Protein AF-A0A7Y1UNP6-F1 (afdb_monomer_lite)

pLDDT: mean 83.65, std 15.82, range [43.06, 98.19]

Secondary structure (DSSP, 8-state):
--SSGGGTTSSEEEE--SS--EEEE--SS--HHHHHHHHHHHHHHHHHHH--HHHHHHHHHHTT-SBS--TTS-GGGBHHHHHHHHHHHHH-SS----TTSS--SHHHHHHHHHHHHSS--SS-THHHHTTS---GGGS----

Foldseek 3Di:
DCACVQVVNDQWDWDCDPPDTDIDGHDNDDDPVSLLRVQLSVQLVLCVPPDDPVLLVVLCVLLVAPECDDPPDDLQRHSSNVSSNLRSQLADADDDFDPSHDQGDPVSSQVSPCSSPVDGRPYPPVPPVVPPPPPPPPPDDDD

Structure (mmCIF, N/CA/C/O backbone):
data_AF-A0A7Y1UNP6-F1
#
_entry.id   AF-A0A7Y1UNP6-F1
#
loop_
_atom_site.group_PDB
_atom_site.id
_atom_site.type_symbol
_atom_site.label_atom_id
_atom_site.label_alt_id
_atom_site.label_comp_id
_atom_site.label_asym_id
_atom_site.label_entity_id
_atom_site.label_seq_id
_atom_site.pdbx_PDB_ins_code
_atom_site.Cartn_x
_atom_site.Cartn_y
_atom_site.Cartn_z
_atom_site.occupancy
_atom_site.B_iso_or_equiv
_atom_site.auth_seq_id
_atom_site.auth_comp_id
_atom_site.auth_asym_id
_atom_site.auth_atom_id
_atom_site.pdbx_PDB_model_num
ATOM 1 N N . HIS A 1 1 ? 2.449 -10.038 -18.907 1.00 79.88 1 HIS A N 1
ATOM 2 C CA . HIS A 1 1 ? 2.138 -9.520 -20.251 1.00 79.88 1 HIS A CA 1
ATOM 3 C C . HIS A 1 1 ? 3.331 -8.780 -20.814 1.00 79.88 1 HIS A C 1
ATOM 5 O O . HIS A 1 1 ? 4.096 -8.207 -20.044 1.00 79.88 1 HIS A O 1
ATOM 11 N N . SER A 1 2 ? 3.509 -8.841 -22.134 1.00 77.12 2 SER A N 1
ATOM 12 C CA . SER A 1 2 ? 4.554 -8.109 -22.865 1.00 77.12 2 SER A CA 1
ATOM 13 C C . SER A 1 2 ? 4.156 -6.671 -23.223 1.00 77.12 2 SER A C 1
ATOM 15 O O . SER A 1 2 ? 5.032 -5.866 -23.523 1.00 77.12 2 SER A O 1
ATOM 17 N N . ASP A 1 3 ? 2.861 -6.357 -23.182 1.00 78.94 3 ASP A N 1
ATOM 18 C CA . ASP A 1 3 ? 2.267 -5.028 -23.359 1.00 78.94 3 ASP A CA 1
ATOM 19 C C . ASP A 1 3 ? 1.461 -4.626 -22.107 1.00 78.94 3 ASP A C 1
ATOM 21 O O . ASP A 1 3 ? 1.424 -5.374 -21.126 1.00 78.94 3 ASP A O 1
ATOM 25 N N . SER A 1 4 ? 0.860 -3.432 -22.122 1.00 82.88 4 SER A N 1
ATOM 26 C CA . SER A 1 4 ? 0.072 -2.877 -21.011 1.00 82.88 4 SER A CA 1
ATOM 27 C C . SER A 1 4 ? -1.418 -3.227 -21.047 1.00 82.88 4 SER A C 1
ATOM 29 O O . SER A 1 4 ? -2.145 -2.850 -20.125 1.00 82.88 4 SER A O 1
ATOM 31 N N . ASP A 1 5 ? -1.900 -3.914 -22.085 1.00 84.38 5 ASP A N 1
ATOM 32 C CA . ASP A 1 5 ? -3.342 -4.082 -22.316 1.00 84.38 5 ASP A CA 1
ATOM 33 C C . ASP A 1 5 ? -3.970 -4.955 -21.230 1.00 84.38 5 ASP A C 1
ATOM 35 O O . ASP A 1 5 ? -5.019 -4.624 -20.676 1.00 84.38 5 ASP A O 1
ATOM 39 N N . GLY A 1 6 ? -3.259 -6.011 -20.824 1.00 79.88 6 GLY A N 1
ATOM 40 C CA . GLY A 1 6 ? -3.659 -6.864 -19.703 1.00 79.88 6 GLY A CA 1
ATOM 41 C C . GLY A 1 6 ? -3.687 -6.160 -18.340 1.00 79.88 6 GLY A C 1
ATOM 42 O O . GLY A 1 6 ? -4.229 -6.724 -17.398 1.00 79.88 6 GLY A O 1
ATOM 43 N N . CYS A 1 7 ? -3.135 -4.947 -18.229 1.00 84.38 7 CYS A N 1
ATOM 44 C CA . CYS A 1 7 ? -3.123 -4.133 -17.011 1.00 84.38 7 CYS A CA 1
ATOM 45 C C . CYS A 1 7 ? -3.913 -2.821 -17.175 1.00 84.38 7 CYS A C 1
ATOM 47 O O . CYS A 1 7 ? -3.690 -1.876 -16.422 1.00 84.38 7 CYS A O 1
ATOM 49 N N . GLY A 1 8 ? -4.786 -2.708 -18.184 1.00 81.19 8 GLY A N 1
ATOM 50 C CA . GLY A 1 8 ? -5.599 -1.503 -18.399 1.00 81.19 8 GLY A CA 1
ATOM 51 C C . GLY A 1 8 ? -4.782 -0.239 -18.697 1.00 81.19 8 GLY A C 1
ATOM 52 O O . GLY A 1 8 ? -5.199 0.859 -18.337 1.00 81.19 8 GLY A O 1
ATOM 53 N N . GLY A 1 9 ? -3.602 -0.388 -19.308 1.00 82.19 9 GLY A N 1
ATOM 54 C CA . GLY A 1 9 ? -2.669 0.714 -19.578 1.00 82.19 9 GLY A CA 1
ATOM 55 C C . GLY A 1 9 ? -1.646 0.970 -18.464 1.00 82.19 9 GLY A C 1
ATOM 56 O O . GLY A 1 9 ? -0.713 1.751 -18.663 1.00 82.19 9 GLY A O 1
ATOM 57 N N . TYR A 1 10 ? -1.768 0.298 -17.316 1.00 84.56 10 TYR A N 1
ATOM 58 C CA . TYR A 1 10 ? -0.795 0.363 -16.224 1.00 84.56 10 TYR A CA 1
ATOM 59 C C . TYR A 1 10 ? 0.307 -0.695 -16.371 1.00 84.56 10 TYR A C 1
ATOM 61 O O . TYR A 1 10 ? 0.343 -1.480 -17.317 1.00 84.56 10 TYR A O 1
ATOM 69 N N . LYS A 1 11 ? 1.260 -0.703 -15.433 1.00 86.44 11 LYS A N 1
ATOM 70 C CA . LYS A 1 11 ? 2.333 -1.712 -15.394 1.00 86.44 11 LYS A CA 1
ATOM 71 C C . LYS A 1 11 ? 1.946 -2.951 -14.585 1.00 86.44 11 LYS A C 1
ATOM 73 O O . LYS A 1 11 ? 2.558 -4.000 -14.766 1.00 86.44 11 LYS A O 1
ATOM 78 N N . GLY A 1 12 ? 0.965 -2.829 -13.703 1.00 89.75 12 GLY A N 1
ATOM 79 C CA . GLY A 1 12 ? 0.434 -3.895 -12.869 1.00 89.75 12 GLY A CA 1
ATOM 80 C C . GLY A 1 12 ? -1.034 -3.619 -12.566 1.00 89.75 12 GLY A C 1
ATOM 81 O O . GLY A 1 12 ? -1.480 -2.477 -12.702 1.00 89.75 12 GLY A O 1
ATOM 82 N N . LEU A 1 13 ? -1.785 -4.674 -12.261 1.00 90.81 13 LEU A N 1
ATOM 83 C CA . LEU A 1 13 ? -3.176 -4.567 -11.848 1.00 90.81 13 LEU A CA 1
ATOM 84 C C . LEU A 1 13 ? -3.579 -5.764 -10.987 1.00 90.81 13 LEU A C 1
ATOM 86 O O . LEU A 1 13 ? -3.541 -6.910 -11.438 1.00 90.81 13 LEU A O 1
ATOM 90 N N . TYR A 1 14 ? -4.061 -5.488 -9.782 1.00 93.06 14 TYR A N 1
ATOM 91 C CA . TYR A 1 14 ? -4.888 -6.420 -9.027 1.00 93.06 14 TYR A CA 1
ATOM 92 C C . TYR A 1 14 ? -6.375 -6.244 -9.366 1.00 93.06 14 TYR A C 1
ATOM 94 O O . TYR A 1 14 ? -6.915 -5.139 -9.337 1.00 93.06 14 TYR A O 1
ATOM 102 N N . SER A 1 15 ? -7.058 -7.355 -9.636 1.00 91.12 15 SER A N 1
ATOM 103 C CA . SER A 1 15 ? -8.512 -7.426 -9.792 1.00 91.12 15 SER A CA 1
ATOM 104 C C . SER A 1 15 ? -9.080 -8.429 -8.796 1.00 91.12 15 SER A C 1
ATOM 106 O O . SER A 1 15 ? -8.703 -9.599 -8.827 1.00 91.12 15 SER A O 1
ATOM 108 N N . SER A 1 16 ? -10.006 -8.001 -7.935 1.00 87.12 16 SER A N 1
ATOM 109 C CA . SER A 1 16 ? -10.598 -8.883 -6.921 1.00 87.12 16 SER A CA 1
ATOM 110 C C . SER A 1 16 ? -11.460 -9.992 -7.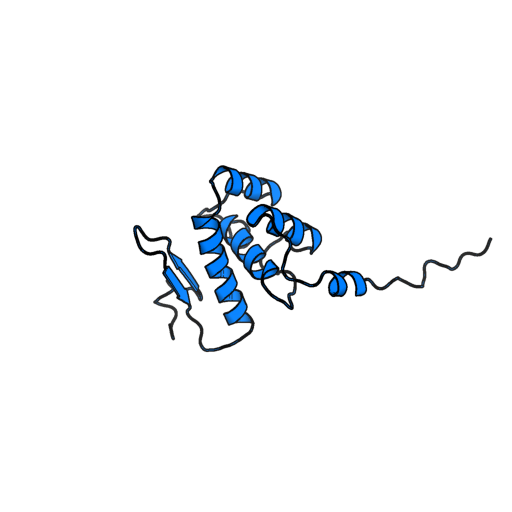523 1.00 87.12 16 SER A C 1
ATOM 112 O O . SER A 1 16 ? -11.406 -11.112 -7.027 1.00 87.12 16 SER A O 1
ATOM 114 N N . GLY A 1 17 ? -12.180 -9.712 -8.620 1.00 79.81 17 GLY A N 1
ATOM 115 C CA . GLY A 1 17 ? -13.062 -10.663 -9.309 1.00 79.81 17 GLY A CA 1
ATOM 116 C C . GLY A 1 17 ? -14.160 -11.254 -8.408 1.00 79.81 17 GLY A C 1
ATOM 117 O O . GLY A 1 17 ? -14.072 -11.240 -7.188 1.00 79.81 17 GLY A O 1
ATOM 118 N N . GLU A 1 18 ? -15.229 -11.803 -8.984 1.00 72.06 18 GLU A N 1
ATOM 119 C CA . GLU A 1 18 ? -16.273 -12.431 -8.151 1.00 72.06 18 GLU A CA 1
ATOM 120 C C . GLU A 1 18 ? -15.843 -13.802 -7.601 1.00 72.06 18 GLU A C 1
ATOM 122 O O . GLU A 1 18 ? -16.291 -14.194 -6.531 1.00 72.06 18 GLU A O 1
ATOM 127 N N . ASN A 1 19 ? -14.959 -14.526 -8.304 1.00 76.44 19 ASN A N 1
ATOM 128 C CA . ASN A 1 19 ? -14.568 -15.899 -7.940 1.00 76.44 19 ASN A CA 1
ATOM 129 C C . ASN A 1 19 ? -13.079 -16.222 -8.139 1.00 76.44 19 ASN A C 1
ATOM 131 O O . ASN A 1 19 ? -12.625 -17.315 -7.797 1.00 76.44 19 ASN A O 1
ATOM 135 N N . THR A 1 20 ? -12.300 -15.329 -8.745 1.00 85.62 20 THR A N 1
ATOM 136 C CA . THR A 1 20 ? -10.881 -15.583 -9.018 1.00 85.62 20 THR A CA 1
ATOM 137 C C . THR A 1 20 ? -10.121 -14.264 -8.972 1.00 85.62 20 THR A C 1
ATOM 139 O O . THR A 1 20 ? -10.086 -13.562 -9.986 1.00 85.62 20 THR A O 1
ATOM 142 N N . PRO A 1 21 ? -9.536 -13.903 -7.814 1.00 90.00 21 PRO A N 1
ATOM 143 C CA . PRO A 1 21 ? -8.649 -12.756 -7.743 1.00 90.00 21 PRO A CA 1
ATOM 144 C C . PRO A 1 21 ? -7.475 -12.962 -8.698 1.00 90.00 21 PRO A C 1
ATOM 146 O O . PRO A 1 21 ? -6.927 -14.063 -8.815 1.00 90.00 21 PRO A O 1
ATOM 149 N N . ARG A 1 22 ? -7.106 -11.897 -9.404 1.00 91.75 22 ARG A N 1
ATOM 150 C CA . ARG A 1 22 ? -6.108 -11.932 -10.470 1.00 91.75 22 ARG A CA 1
ATOM 151 C C . ARG A 1 22 ? -5.098 -10.809 -10.295 1.00 91.75 22 ARG A C 1
ATOM 153 O O . ARG A 1 22 ? -5.452 -9.693 -9.932 1.00 91.75 22 ARG A O 1
ATOM 160 N N . LEU A 1 23 ? -3.844 -11.142 -10.577 1.00 91.00 23 LEU A N 1
ATOM 161 C CA . LEU A 1 23 ? -2.722 -10.217 -10.643 1.00 91.00 23 LEU A CA 1
ATOM 162 C C . LEU A 1 23 ? -2.184 -10.226 -12.068 1.00 91.00 23 LEU A C 1
ATOM 164 O O . LEU A 1 23 ? -1.708 -11.254 -12.554 1.00 91.00 23 LEU A O 1
ATOM 168 N N . ASP A 1 24 ? -2.262 -9.082 -12.728 1.00 91.19 24 ASP A N 1
ATOM 169 C CA . ASP A 1 24 ? -1.696 -8.854 -14.046 1.00 91.19 24 ASP A CA 1
ATOM 170 C C . ASP A 1 24 ? -0.415 -8.032 -13.913 1.00 91.19 24 ASP A C 1
ATOM 172 O O . ASP A 1 24 ? -0.372 -7.015 -13.229 1.00 91.19 24 ASP A O 1
ATOM 176 N N . LEU A 1 25 ? 0.654 -8.496 -14.561 1.00 89.00 25 LEU A N 1
ATOM 177 C CA . LEU A 1 25 ? 1.974 -7.869 -14.512 1.00 89.00 25 LEU A CA 1
ATOM 178 C C . LEU A 1 25 ? 2.446 -7.594 -15.935 1.00 89.00 25 LEU A C 1
ATOM 180 O O . LEU A 1 25 ? 2.701 -8.524 -16.702 1.00 89.00 25 LEU A O 1
ATOM 184 N N . CYS A 1 26 ? 2.581 -6.323 -16.283 1.00 88.81 26 CYS A N 1
ATOM 185 C CA . CYS A 1 26 ? 2.952 -5.826 -17.602 1.00 88.81 26 CYS A CA 1
ATOM 186 C C . CYS A 1 26 ? 4.378 -5.262 -17.553 1.00 88.81 26 CYS A C 1
ATOM 188 O O . CYS A 1 26 ? 4.601 -4.050 -17.534 1.00 88.81 26 CYS A O 1
ATOM 190 N N . THR A 1 27 ? 5.365 -6.161 -17.465 1.00 82.06 27 THR A N 1
ATOM 191 C CA . THR A 1 27 ? 6.789 -5.808 -17.361 1.00 82.06 27 THR A CA 1
ATOM 192 C C . THR A 1 27 ? 7.616 -6.550 -18.409 1.00 82.06 27 THR A C 1
ATOM 194 O O . THR A 1 27 ? 7.292 -7.669 -18.799 1.00 82.06 27 THR A O 1
ATOM 197 N N . SER A 1 28 ? 8.701 -5.927 -18.877 1.00 76.56 28 SER A N 1
ATOM 198 C CA . SER A 1 28 ? 9.543 -6.444 -19.965 1.00 76.56 28 SER A CA 1
ATOM 199 C C . SER A 1 28 ? 10.759 -7.256 -19.496 1.00 76.56 28 SER A C 1
ATOM 201 O O . SER A 1 28 ? 11.582 -7.657 -20.318 1.00 76.56 28 SER A O 1
ATOM 203 N N . GLY A 1 29 ? 10.897 -7.519 -18.191 1.00 78.69 29 GLY A N 1
ATOM 204 C CA . GLY A 1 29 ? 11.989 -8.329 -17.653 1.00 78.69 29 GLY A CA 1
ATOM 205 C C . GLY A 1 29 ? 12.190 -8.194 -16.144 1.00 78.69 29 GLY A C 1
ATOM 206 O O . GLY A 1 29 ? 11.542 -7.390 -15.470 1.00 78.69 29 GLY A O 1
ATOM 207 N N . ARG A 1 30 ? 13.132 -8.979 -15.610 1.00 83.44 30 ARG A N 1
ATOM 208 C CA . ARG A 1 30 ? 13.489 -8.964 -14.188 1.00 83.44 30 ARG A CA 1
ATOM 209 C C . ARG A 1 30 ? 14.340 -7.736 -13.867 1.00 83.44 30 ARG A C 1
ATOM 211 O O . ARG A 1 30 ? 15.512 -7.666 -14.225 1.00 83.44 30 ARG A O 1
ATOM 218 N N . THR A 1 31 ? 13.739 -6.771 -13.184 1.00 85.38 31 THR A N 1
ATOM 219 C CA . THR A 1 31 ? 14.399 -5.554 -12.696 1.00 85.38 31 THR A CA 1
ATOM 220 C C . THR A 1 31 ? 13.922 -5.261 -11.273 1.00 85.38 31 THR A C 1
ATOM 222 O O . THR A 1 31 ? 12.813 -5.675 -10.933 1.00 85.38 31 THR A O 1
ATOM 225 N N . PRO A 1 32 ? 14.669 -4.493 -10.459 1.00 84.44 32 PRO A N 1
ATOM 226 C CA . PRO A 1 32 ? 14.196 -4.084 -9.133 1.00 84.44 32 PRO A CA 1
ATOM 227 C C . PRO A 1 32 ? 12.841 -3.357 -9.165 1.00 84.44 32 PRO A C 1
ATOM 229 O O . PRO A 1 32 ? 12.037 -3.476 -8.248 1.00 84.44 32 PRO A O 1
ATOM 232 N N . ILE A 1 33 ? 12.554 -2.633 -10.254 1.00 83.25 33 ILE A N 1
ATOM 233 C CA . ILE A 1 33 ? 11.258 -1.976 -10.467 1.00 83.25 33 ILE A CA 1
ATOM 234 C C . ILE A 1 33 ? 10.153 -3.019 -10.672 1.00 83.25 33 ILE A C 1
ATOM 236 O O . ILE A 1 33 ? 9.082 -2.883 -10.091 1.00 83.25 33 ILE A O 1
ATOM 240 N N . ALA A 1 34 ? 10.410 -4.056 -11.475 1.00 86.94 34 ALA A N 1
ATOM 241 C CA . ALA A 1 34 ? 9.455 -5.139 -11.695 1.00 86.94 34 ALA A CA 1
ATOM 242 C C . ALA A 1 34 ? 9.222 -5.964 -10.419 1.00 86.94 34 ALA A C 1
ATOM 244 O O . ALA A 1 34 ? 8.081 -6.283 -10.111 1.00 86.94 34 ALA A O 1
ATOM 245 N N . GLU A 1 35 ? 10.272 -6.257 -9.645 1.00 88.50 35 GLU A N 1
ATOM 246 C CA . GLU A 1 35 ? 10.155 -6.966 -8.361 1.00 88.50 35 GLU A CA 1
ATOM 247 C C . GLU A 1 35 ? 9.314 -6.168 -7.355 1.00 88.50 35 GLU A C 1
ATOM 249 O O . GLU A 1 35 ? 8.365 -6.696 -6.779 1.00 88.50 35 GLU A O 1
ATOM 254 N N . ARG A 1 36 ? 9.581 -4.865 -7.209 1.00 89.00 36 ARG A N 1
ATOM 255 C CA . ARG A 1 36 ? 8.765 -3.975 -6.372 1.00 89.00 36 ARG A CA 1
ATOM 256 C C . ARG A 1 36 ? 7.314 -3.895 -6.843 1.00 89.00 36 ARG A C 1
ATOM 258 O O . ARG A 1 36 ? 6.418 -3.875 -6.008 1.00 89.00 36 ARG A O 1
ATOM 265 N N . LEU A 1 37 ? 7.083 -3.841 -8.153 1.00 90.69 37 LEU A N 1
ATOM 266 C CA . LEU A 1 37 ? 5.736 -3.800 -8.713 1.00 90.69 37 LEU A CA 1
ATOM 267 C C . LEU A 1 37 ? 4.953 -5.076 -8.391 1.00 90.69 37 LEU A C 1
ATOM 269 O O . LEU A 1 37 ? 3.802 -4.988 -7.988 1.00 90.69 37 LEU A O 1
ATOM 273 N N . ILE A 1 38 ? 5.587 -6.248 -8.487 1.00 91.50 38 ILE A N 1
ATOM 274 C CA . ILE A 1 38 ? 4.973 -7.518 -8.071 1.00 91.50 38 ILE A CA 1
ATOM 275 C C . ILE A 1 38 ? 4.509 -7.436 -6.615 1.00 91.50 38 ILE A C 1
ATOM 277 O O . ILE A 1 38 ? 3.384 -7.819 -6.302 1.00 91.50 38 ILE A O 1
ATOM 281 N N . LEU A 1 39 ? 5.360 -6.913 -5.731 1.00 94.00 39 LEU A N 1
ATOM 282 C CA . LEU A 1 39 ? 5.022 -6.764 -4.318 1.00 94.00 39 LEU A CA 1
ATOM 283 C C . LEU A 1 39 ? 3.925 -5.719 -4.080 1.00 94.00 39 LEU A C 1
ATOM 285 O O . LEU A 1 39 ? 3.112 -5.902 -3.181 1.00 94.00 39 LEU A O 1
ATOM 289 N N . HIS A 1 40 ? 3.879 -4.655 -4.882 1.00 95.12 40 HIS A N 1
ATOM 290 C CA . HIS A 1 40 ? 2.819 -3.649 -4.822 1.00 95.12 40 HIS A CA 1
ATOM 291 C C . HIS A 1 40 ? 1.461 -4.261 -5.175 1.00 95.12 40 HIS A C 1
ATOM 293 O O . HIS A 1 40 ? 0.522 -4.164 -4.389 1.00 95.12 40 HIS A O 1
ATOM 299 N N . GLU A 1 41 ? 1.369 -4.985 -6.292 1.00 95.69 41 GLU A N 1
ATOM 300 C CA . GLU A 1 41 ? 0.112 -5.631 -6.680 1.00 95.69 41 GLU A CA 1
ATOM 301 C C . GLU A 1 41 ? -0.300 -6.728 -5.680 1.00 95.69 41 GLU A C 1
ATOM 303 O O . GLU A 1 41 ? -1.472 -6.844 -5.316 1.00 95.69 41 GLU A O 1
ATOM 308 N N . LEU A 1 42 ? 0.661 -7.490 -5.142 1.00 95.94 42 LEU A N 1
ATOM 309 C CA . LEU A 1 42 ? 0.402 -8.405 -4.021 1.00 95.94 42 LEU A CA 1
ATOM 310 C C . LEU A 1 42 ? -0.093 -7.670 -2.769 1.00 95.94 42 LEU A C 1
ATOM 312 O O . LEU A 1 42 ? -0.901 -8.220 -2.024 1.00 95.94 42 LEU A O 1
ATOM 316 N N . GLY A 1 43 ? 0.359 -6.438 -2.545 1.00 97.00 43 GLY A N 1
ATOM 317 C CA . GLY A 1 43 ? -0.131 -5.564 -1.488 1.00 97.00 43 GLY A CA 1
ATOM 318 C C . GLY A 1 43 ? -1.623 -5.268 -1.634 1.00 97.00 43 GLY A C 1
ATOM 319 O O . GLY A 1 43 ? -2.364 -5.438 -0.666 1.00 97.00 43 GLY A O 1
ATOM 320 N N . HIS A 1 44 ? -2.086 -4.935 -2.844 1.00 97.12 44 HIS A N 1
ATOM 321 C CA . HIS A 1 44 ? -3.520 -4.772 -3.137 1.00 97.12 44 HIS A CA 1
ATOM 322 C C . HIS A 1 44 ? -4.316 -6.045 -2.832 1.00 97.12 44 HIS A C 1
ATOM 324 O O . HIS A 1 44 ? -5.354 -5.990 -2.167 1.00 97.12 44 HIS A O 1
ATOM 330 N N . ALA A 1 45 ? -3.798 -7.208 -3.236 1.00 96.00 45 ALA A N 1
ATOM 331 C CA . ALA A 1 45 ? -4.421 -8.490 -2.918 1.00 96.00 45 ALA A CA 1
ATOM 332 C C . ALA A 1 45 ? -4.478 -8.746 -1.401 1.00 96.00 45 ALA A C 1
ATOM 334 O O . ALA A 1 45 ? -5.519 -9.139 -0.868 1.00 96.00 45 ALA A O 1
ATOM 335 N N . TRP A 1 46 ? -3.382 -8.485 -0.682 1.00 96.81 46 TRP A N 1
ATOM 336 C CA . TRP A 1 46 ? -3.314 -8.658 0.768 1.00 96.81 46 TRP A CA 1
ATOM 337 C C . TRP A 1 46 ? -4.377 -7.825 1.482 1.00 96.81 46 TRP A C 1
ATOM 339 O O . TRP A 1 46 ? -5.151 -8.378 2.265 1.00 96.81 46 TRP A O 1
ATOM 349 N N . VAL A 1 47 ? -4.451 -6.520 1.199 1.00 96.81 47 VAL A N 1
ATOM 350 C CA . VAL A 1 47 ? -5.399 -5.619 1.879 1.00 96.81 47 VAL A CA 1
ATOM 351 C C . VAL A 1 47 ? -6.849 -5.904 1.508 1.00 96.81 47 VAL A C 1
ATOM 353 O O . VAL A 1 47 ? -7.756 -5.666 2.312 1.00 96.81 47 VAL A O 1
ATOM 356 N N . HIS A 1 48 ? -7.088 -6.436 0.309 1.00 95.19 48 HIS A N 1
ATOM 357 C CA . HIS A 1 48 ? -8.417 -6.867 -0.091 1.00 95.19 48 HIS A CA 1
ATOM 358 C C . HIS A 1 48 ? -8.900 -8.051 0.757 1.00 95.19 48 HIS A C 1
ATOM 360 O O . HIS A 1 48 ? -10.022 -8.021 1.259 1.00 95.19 48 HIS A O 1
ATOM 366 N N . HIS A 1 49 ? -8.043 -9.055 0.958 1.00 94.56 49 HIS A N 1
ATOM 367 C CA . HIS A 1 49 ? -8.426 -10.312 1.605 1.00 94.56 49 HIS A CA 1
ATOM 368 C C . HIS A 1 49 ? -8.245 -10.340 3.129 1.00 94.56 49 HIS A C 1
ATOM 370 O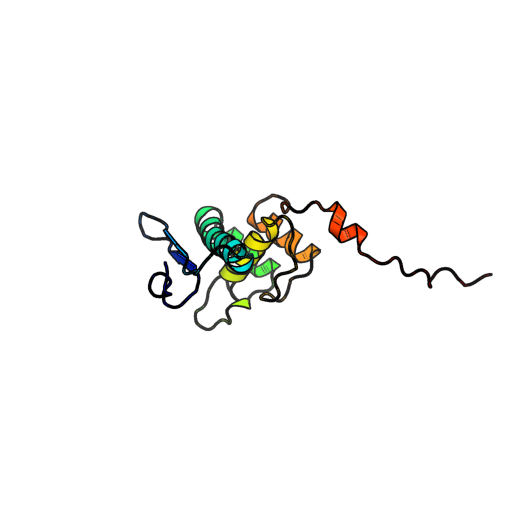 O . HIS A 1 49 ? -8.932 -11.113 3.792 1.00 94.56 49 HIS A O 1
ATOM 376 N N . ASN A 1 50 ? -7.339 -9.535 3.691 1.00 96.81 50 ASN A N 1
ATOM 377 C CA . ASN A 1 50 ? -6.958 -9.637 5.108 1.00 96.81 50 ASN A CA 1
ATOM 378 C C . ASN A 1 50 ? -7.411 -8.454 5.965 1.00 96.81 50 ASN A C 1
ATOM 380 O O . ASN A 1 50 ? -7.389 -8.560 7.190 1.00 96.81 50 ASN A O 1
ATOM 384 N N . LEU A 1 51 ? -7.815 -7.336 5.353 1.00 97.12 51 LEU A N 1
ATOM 385 C CA . LEU A 1 51 ? -8.303 -6.181 6.099 1.00 97.12 51 LEU A CA 1
ATOM 386 C C . LEU A 1 51 ? -9.817 -6.063 6.009 1.00 97.12 51 LEU A C 1
ATOM 388 O O . LEU A 1 51 ? -10.4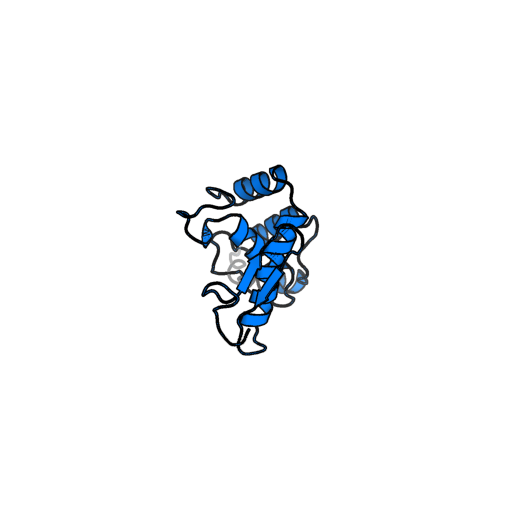03 -6.028 4.927 1.00 97.12 51 LEU A O 1
ATOM 392 N N . THR A 1 52 ? -10.426 -5.921 7.176 1.00 97.00 52 THR A N 1
ATOM 393 C CA . THR A 1 52 ? -11.800 -5.447 7.339 1.00 97.00 52 THR A CA 1
ATOM 394 C C . THR A 1 52 ? -11.899 -3.950 7.040 1.00 97.00 52 THR A C 1
ATOM 396 O O . THR A 1 52 ? -10.902 -3.222 7.057 1.00 97.00 52 THR A O 1
ATOM 399 N N . ASP A 1 53 ? -13.117 -3.453 6.829 1.00 96.75 53 ASP A N 1
ATOM 400 C CA . ASP A 1 53 ? -13.340 -2.027 6.572 1.00 96.75 53 ASP A CA 1
ATOM 401 C C . ASP A 1 53 ? -12.935 -1.139 7.756 1.00 96.75 53 ASP A C 1
ATOM 403 O O .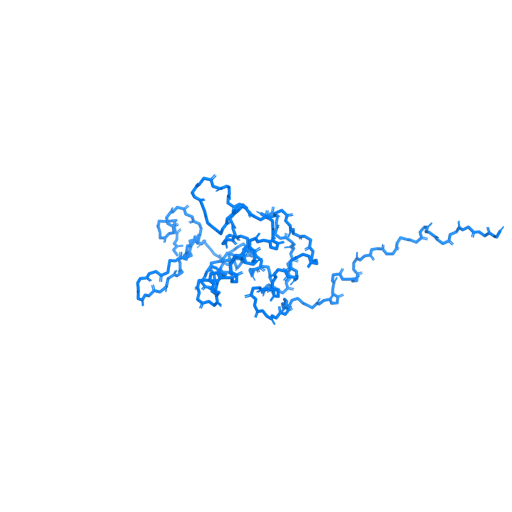 ASP A 1 53 ? -12.411 -0.044 7.555 1.00 96.75 53 ASP A O 1
ATOM 407 N N . SER A 1 54 ? -13.082 -1.621 8.995 1.00 97.69 54 SER A N 1
ATOM 408 C CA . SER A 1 54 ? -12.618 -0.887 10.178 1.00 97.69 54 SER A CA 1
ATOM 409 C C . SER A 1 54 ? -11.092 -0.782 10.227 1.00 97.69 54 SER A C 1
ATOM 411 O O . SER A 1 54 ? -10.569 0.274 10.581 1.00 97.69 54 SER A O 1
ATOM 413 N N . GLN A 1 55 ? -10.362 -1.825 9.817 1.00 98.12 55 GLN A N 1
ATOM 414 C CA . GLN A 1 55 ? -8.899 -1.780 9.711 1.00 98.12 55 GLN A CA 1
ATOM 415 C C . GLN A 1 55 ? -8.439 -0.836 8.595 1.00 98.12 55 GLN A C 1
ATOM 417 O O . GLN A 1 55 ? -7.494 -0.073 8.797 1.00 98.12 55 GLN A O 1
ATOM 422 N N . ARG A 1 56 ? -9.131 -0.828 7.447 1.00 98.19 56 ARG A N 1
ATOM 423 C CA . ARG A 1 56 ? -8.877 0.131 6.356 1.00 98.19 56 ARG A CA 1
ATOM 424 C C . ARG A 1 56 ? -9.104 1.568 6.816 1.00 98.19 56 ARG A C 1
ATOM 426 O O . ARG A 1 56 ? -8.268 2.429 6.558 1.00 98.19 56 ARG A O 1
ATOM 433 N N . GLN A 1 57 ? -10.188 1.820 7.549 1.00 97.75 57 GLN A N 1
ATOM 434 C CA . GLN A 1 57 ? -10.474 3.145 8.093 1.00 97.75 57 GLN A CA 1
ATOM 435 C C . GLN A 1 57 ? -9.440 3.571 9.141 1.00 97.75 57 GLN A C 1
ATOM 437 O O . GLN A 1 57 ? -8.987 4.713 9.121 1.00 97.75 57 GLN A O 1
ATOM 442 N N . ALA A 1 58 ? -9.022 2.656 10.020 1.00 97.62 58 ALA A N 1
ATOM 443 C CA . ALA A 1 58 ? -7.959 2.925 10.983 1.00 97.62 58 ALA A CA 1
ATOM 444 C C . ALA A 1 58 ? -6.639 3.285 10.283 1.00 97.62 58 ALA A C 1
ATOM 446 O O . ALA A 1 58 ? -5.945 4.198 10.723 1.00 97.62 58 ALA A O 1
ATOM 447 N N . PHE A 1 59 ? -6.315 2.616 9.173 1.00 97.50 59 PHE A N 1
ATOM 448 C CA . PHE A 1 59 ? -5.146 2.946 8.359 1.00 97.50 59 PHE A CA 1
ATOM 449 C C . PHE A 1 59 ? -5.258 4.328 7.700 1.00 97.50 59 PHE A C 1
ATOM 451 O O . PHE A 1 59 ? -4.314 5.110 7.775 1.00 97.50 59 PHE A O 1
ATOM 458 N N . VAL A 1 60 ? -6.413 4.658 7.111 1.00 97.31 60 VAL A N 1
ATOM 459 C CA . VAL A 1 60 ? -6.687 5.992 6.540 1.00 97.31 60 VAL A CA 1
ATOM 460 C C . VAL A 1 60 ? -6.481 7.083 7.588 1.00 97.31 60 VAL A C 1
ATOM 462 O O . VAL A 1 60 ? -5.811 8.071 7.311 1.00 97.31 60 VAL A O 1
ATOM 465 N N . THR A 1 61 ? -6.988 6.883 8.807 1.00 97.00 61 THR A N 1
ATOM 466 C CA . THR A 1 61 ? -6.784 7.824 9.916 1.00 97.00 61 THR A CA 1
ATOM 467 C C . THR A 1 61 ? -5.321 7.899 10.353 1.00 97.00 61 THR A C 1
ATOM 469 O O . THR A 1 61 ? -4.821 8.994 10.584 1.00 97.00 61 THR A O 1
ATOM 472 N N . LEU A 1 62 ? -4.618 6.765 10.446 1.00 95.12 62 LEU A N 1
ATOM 473 C CA . LEU A 1 62 ? -3.198 6.727 10.816 1.00 95.12 62 LEU A CA 1
ATOM 474 C C . LEU A 1 62 ? -2.318 7.501 9.824 1.00 95.12 62 LEU A C 1
ATOM 476 O O . LEU A 1 62 ? -1.359 8.145 10.235 1.00 95.12 62 LEU A O 1
ATOM 480 N N . GLN A 1 63 ? -2.625 7.403 8.531 1.00 93.81 63 GLN A N 1
ATOM 481 C CA . GLN A 1 63 ? -1.861 8.039 7.456 1.00 93.81 63 GLN A CA 1
ATOM 482 C C . GLN A 1 63 ? -2.361 9.445 7.094 1.00 93.81 63 GLN A C 1
ATOM 484 O O . GLN A 1 63 ? -1.815 10.045 6.173 1.00 93.81 63 GLN A O 1
ATOM 489 N N . ASP A 1 64 ? -3.367 9.960 7.811 1.00 95.12 64 ASP A N 1
ATOM 490 C CA . ASP A 1 64 ? -4.012 11.254 7.549 1.00 95.12 64 ASP A CA 1
ATOM 491 C C . ASP A 1 64 ? -4.507 11.394 6.095 1.00 95.12 64 ASP A C 1
ATOM 493 O O . ASP A 1 64 ? -4.247 12.378 5.403 1.00 95.12 64 ASP A O 1
ATOM 497 N N . LEU A 1 65 ? -5.189 10.356 5.597 1.00 95.19 65 LEU A N 1
ATOM 498 C CA . LEU A 1 65 ? -5.649 10.291 4.208 1.00 95.19 65 LEU A CA 1
ATOM 499 C C . LEU A 1 65 ? -7.115 10.703 4.058 1.00 95.19 65 LEU A C 1
ATOM 501 O O . LEU A 1 65 ? -7.928 10.432 4.945 1.00 95.19 65 LEU A O 1
ATOM 505 N N . PRO A 1 66 ? -7.505 11.266 2.899 1.00 95.25 66 PRO A N 1
ATOM 506 C CA . PRO A 1 66 ? -8.896 11.632 2.646 1.00 95.25 66 PRO A CA 1
ATOM 507 C C . PRO A 1 66 ? -9.843 10.427 2.613 1.00 95.25 66 PRO A C 1
ATOM 509 O O . PRO A 1 66 ? -10.965 10.503 3.112 1.00 95.25 66 PRO A O 1
ATOM 512 N N . ALA A 1 67 ? -9.422 9.323 1.984 1.00 96.38 67 ALA A N 1
ATOM 513 C CA . ALA A 1 67 ? -10.225 8.111 1.859 1.00 96.38 67 ALA A CA 1
ATOM 514 C C . ALA A 1 67 ? -9.378 6.886 1.482 1.00 96.38 67 ALA A C 1
ATOM 516 O O . ALA A 1 67 ? -8.236 6.989 1.034 1.00 96.38 67 ALA A O 1
ATOM 517 N N . TRP A 1 68 ? -9.985 5.702 1.593 1.00 96.88 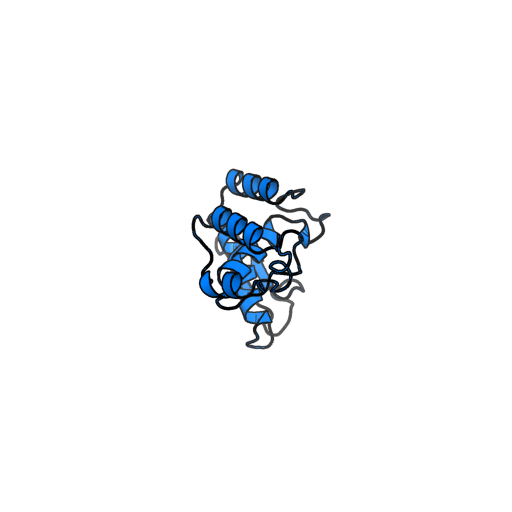68 TRP A N 1
ATOM 518 C CA . TRP A 1 68 ? -9.379 4.449 1.138 1.00 96.88 68 TRP A CA 1
ATOM 519 C C . TRP A 1 68 ? -9.188 4.410 -0.388 1.00 96.88 68 TRP A C 1
ATOM 521 O O . TRP A 1 68 ? -8.116 4.063 -0.872 1.00 96.88 68 TRP A O 1
ATOM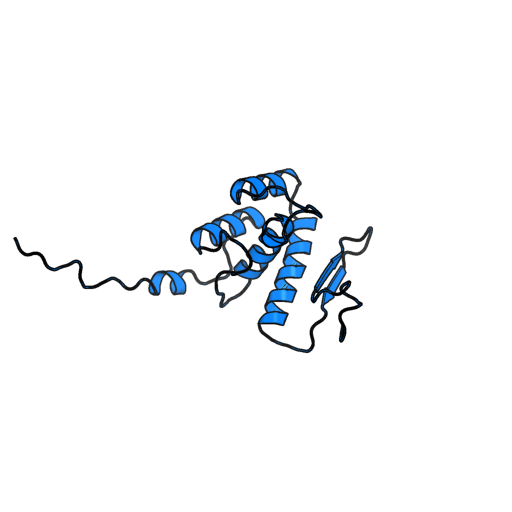 531 N N . THR A 1 69 ? -10.209 4.814 -1.147 1.00 93.81 69 THR A N 1
ATOM 532 C CA . THR A 1 69 ? -10.205 4.885 -2.619 1.00 93.81 69 THR A CA 1
ATOM 533 C C . THR A 1 69 ? -10.986 6.111 -3.083 1.00 93.81 69 THR A C 1
ATOM 535 O O . THR A 1 69 ? -11.951 6.499 -2.427 1.00 93.81 69 THR A O 1
ATOM 538 N N . GLY A 1 70 ? -10.655 6.672 -4.247 1.00 90.81 70 GLY A N 1
ATOM 539 C CA . GLY A 1 70 ? -11.449 7.741 -4.857 1.00 90.81 70 GLY A CA 1
ATOM 540 C C . GLY A 1 70 ? -10.953 8.106 -6.253 1.00 90.81 70 GLY A C 1
ATOM 541 O O . GLY A 1 70 ? -9.756 8.285 -6.457 1.00 90.81 70 GLY A O 1
ATOM 542 N N . ALA A 1 71 ? -11.868 8.230 -7.218 1.00 86.19 71 ALA A N 1
ATOM 543 C CA . ALA A 1 71 ? -11.517 8.534 -8.610 1.00 86.19 71 ALA A CA 1
ATOM 544 C C . ALA A 1 71 ? -10.915 9.939 -8.787 1.00 86.19 71 ALA A C 1
ATOM 546 O O . ALA A 1 71 ? -10.120 10.155 -9.696 1.00 86.19 71 ALA A O 1
ATOM 547 N N . THR A 1 72 ? -11.280 10.877 -7.910 1.00 91.12 72 THR A N 1
ATOM 548 C CA . THR A 1 72 ? -10.795 12.266 -7.908 1.00 91.12 72 THR A CA 1
ATOM 549 C C . THR A 1 72 ? -9.581 12.482 -7.012 1.00 91.12 72 THR A C 1
ATOM 551 O O . THR A 1 72 ? -9.077 13.597 -6.958 1.00 91.12 72 THR A O 1
ATOM 554 N N . LEU A 1 73 ? -9.156 11.459 -6.264 1.00 90.06 73 LEU A N 1
ATOM 555 C CA . LEU A 1 73 ? -7.967 11.542 -5.425 1.00 90.06 73 LEU A CA 1
ATOM 556 C C . LEU A 1 73 ? -6.732 11.263 -6.270 1.00 90.06 73 LEU A C 1
ATOM 558 O O . LEU A 1 73 ? -6.729 10.313 -7.072 1.00 90.06 73 LEU A O 1
ATOM 562 N N . ASP A 1 74 ? -5.683 12.043 -6.026 1.00 90.06 74 ASP A N 1
ATOM 563 C CA . ASP A 1 74 ? -4.356 11.744 -6.538 1.00 90.06 74 ASP A CA 1
ATOM 564 C C . ASP A 1 74 ? -3.924 10.361 -6.047 1.00 90.06 74 ASP A C 1
ATOM 566 O O . ASP A 1 74 ? -4.328 9.892 -4.983 1.00 90.06 74 ASP A O 1
ATOM 570 N N . TRP A 1 75 ? -3.120 9.668 -6.852 1.00 89.50 75 TRP A N 1
ATOM 571 C CA . TRP A 1 75 ? -2.729 8.285 -6.577 1.00 89.50 75 TRP A CA 1
ATOM 572 C C . TRP A 1 75 ? -2.102 8.127 -5.182 1.00 89.50 75 TRP A C 1
ATOM 574 O O . TRP A 1 75 ? -2.454 7.206 -4.452 1.00 89.50 75 TRP A O 1
ATOM 584 N N . GLY A 1 76 ? -1.245 9.076 -4.791 1.00 86.69 76 GLY A N 1
ATOM 585 C CA . GLY A 1 76 ? -0.581 9.087 -3.488 1.00 86.69 76 GLY A CA 1
ATOM 586 C C . GLY A 1 76 ? -1.517 9.347 -2.307 1.00 86.69 76 GLY A C 1
ATOM 587 O O . GLY A 1 76 ? -1.147 9.015 -1.190 1.00 86.69 76 GLY A O 1
ATOM 588 N N . ASP A 1 77 ? -2.726 9.864 -2.533 1.00 91.31 77 ASP A N 1
ATOM 589 C CA . ASP A 1 77 ? -3.695 10.187 -1.474 1.00 91.31 77 ASP A CA 1
ATOM 590 C C . ASP A 1 77 ? -4.715 9.064 -1.241 1.00 91.31 77 ASP A C 1
ATOM 592 O O . ASP A 1 77 ? -5.602 9.166 -0.391 1.00 91.31 77 ASP A O 1
ATOM 596 N N . ARG A 1 78 ? -4.616 7.968 -2.000 1.00 95.31 78 ARG A N 1
ATOM 597 C CA . ARG A 1 78 ? -5.493 6.804 -1.855 1.00 95.31 78 ARG A CA 1
ATOM 598 C C . ARG A 1 78 ? -4.912 5.849 -0.821 1.00 95.31 78 ARG A C 1
ATOM 600 O O . ARG A 1 78 ? -3.805 5.337 -0.992 1.00 95.31 78 ARG A O 1
ATOM 607 N N . GLY A 1 79 ? -5.694 5.535 0.212 1.00 96.75 79 GLY A N 1
ATOM 608 C CA . GLY A 1 79 ? -5.307 4.556 1.232 1.00 96.75 79 GLY A CA 1
ATOM 609 C C . GLY A 1 79 ? -4.917 3.190 0.665 1.00 96.75 79 GLY A C 1
ATOM 610 O O . GLY A 1 79 ? -3.943 2.606 1.135 1.00 96.75 79 GLY A O 1
ATOM 611 N N . SER A 1 80 ? -5.601 2.709 -0.378 1.00 96.69 80 SER A N 1
ATOM 612 C CA . SER A 1 80 ? -5.262 1.438 -1.031 1.00 96.69 80 SER A CA 1
ATOM 613 C C . SER A 1 80 ? -3.861 1.447 -1.652 1.00 96.69 80 SER A C 1
ATOM 615 O O . SER A 1 80 ? -3.107 0.493 -1.479 1.00 96.69 80 SER A O 1
ATOM 617 N N . GLU A 1 81 ? -3.489 2.535 -2.328 1.00 96.00 81 GLU A N 1
ATOM 618 C CA . GLU A 1 81 ? -2.186 2.677 -2.991 1.00 96.00 81 GLU A CA 1
ATOM 619 C C . GLU A 1 81 ? -1.058 2.844 -1.976 1.00 96.00 81 GLU A C 1
ATOM 621 O O . GLU A 1 81 ? -0.019 2.191 -2.091 1.00 96.00 81 GLU A O 1
ATOM 626 N N . GLN A 1 82 ? -1.281 3.648 -0.929 1.00 96.31 82 GLN A N 1
ATOM 627 C CA . GLN A 1 82 ? -0.317 3.762 0.163 1.00 96.31 82 GLN A CA 1
ATOM 628 C C . GLN A 1 82 ? -0.115 2.430 0.886 1.00 96.31 82 GLN A C 1
ATOM 630 O O . GLN A 1 82 ? 1.021 2.053 1.168 1.00 96.31 82 GLN A O 1
ATOM 635 N N . ALA A 1 83 ? -1.186 1.684 1.160 1.00 97.38 83 ALA A N 1
ATOM 636 C CA . ALA A 1 83 ? -1.071 0.390 1.819 1.00 97.38 83 ALA A CA 1
ATOM 637 C C . ALA A 1 83 ? -0.283 -0.617 0.964 1.00 97.38 83 ALA A C 1
ATOM 639 O O . ALA A 1 83 ? 0.621 -1.281 1.475 1.00 97.38 83 ALA A O 1
ATOM 640 N N . ALA A 1 84 ? -0.560 -0.684 -0.342 1.00 96.81 84 ALA A N 1
ATOM 641 C CA . ALA A 1 84 ? 0.191 -1.515 -1.282 1.00 96.81 84 ALA A CA 1
ATOM 642 C C . ALA A 1 84 ? 1.675 -1.116 -1.357 1.00 96.81 84 ALA A C 1
ATOM 644 O O . ALA A 1 84 ? 2.560 -1.973 -1.353 1.00 96.81 84 ALA A O 1
ATOM 645 N N . GLU A 1 85 ? 1.968 0.184 -1.356 1.00 94.62 85 GLU A N 1
ATOM 646 C CA . GLU A 1 85 ? 3.331 0.715 -1.308 1.00 94.62 85 GLU A CA 1
ATOM 647 C C . GLU A 1 85 ? 4.091 0.355 -0.034 1.00 94.62 85 GLU A C 1
ATOM 649 O O . GLU A 1 85 ? 5.258 -0.040 -0.091 1.00 94.62 85 GLU A O 1
ATOM 654 N N . ILE A 1 86 ? 3.430 0.465 1.115 1.00 95.12 86 ILE A N 1
ATOM 655 C CA . ILE A 1 86 ? 4.018 0.164 2.421 1.00 95.12 86 ILE A CA 1
ATOM 656 C C . ILE A 1 86 ? 4.251 -1.338 2.574 1.00 95.12 86 ILE A C 1
ATOM 658 O O . ILE A 1 86 ? 5.293 -1.729 3.094 1.00 95.12 86 ILE A O 1
ATOM 662 N N . LEU A 1 87 ? 3.349 -2.189 2.077 1.00 95.62 87 LEU A N 1
ATOM 663 C CA . LEU A 1 87 ? 3.559 -3.641 2.036 1.00 95.62 87 LEU A CA 1
ATOM 664 C C . LEU A 1 87 ? 4.715 -4.011 1.108 1.00 95.62 87 LEU A C 1
ATOM 666 O O . LEU A 1 87 ? 5.603 -4.772 1.497 1.00 95.62 87 LEU A O 1
ATOM 670 N N . ALA A 1 88 ? 4.751 -3.422 -0.089 1.00 93.38 88 ALA A N 1
ATOM 671 C CA . ALA A 1 88 ? 5.848 -3.624 -1.025 1.00 93.38 88 ALA A CA 1
ATOM 672 C C . ALA A 1 88 ? 7.179 -3.162 -0.448 1.00 93.38 88 ALA A C 1
ATOM 674 O O . ALA A 1 88 ? 8.200 -3.814 -0.668 1.00 93.38 88 ALA A O 1
ATOM 675 N N . TRP A 1 89 ? 7.179 -2.051 0.292 1.00 91.94 89 TRP A N 1
ATOM 676 C CA . TRP A 1 89 ? 8.302 -1.667 1.124 1.00 91.94 89 TRP A CA 1
ATOM 677 C C . TRP A 1 89 ? 8.556 -2.782 2.138 1.00 91.94 89 TRP A C 1
ATOM 679 O O . TRP A 1 89 ? 9.507 -3.508 1.940 1.00 91.94 89 TRP A O 1
ATOM 689 N N . GLY A 1 90 ? 7.735 -3.054 3.143 1.00 92.12 90 GLY A N 1
ATOM 690 C CA . GLY A 1 90 ? 8.113 -3.954 4.241 1.00 92.12 90 GLY A CA 1
ATOM 691 C C . GLY A 1 90 ? 8.531 -5.392 3.883 1.00 92.12 90 GLY A C 1
ATOM 692 O O . GLY A 1 90 ? 9.160 -6.046 4.712 1.00 92.12 90 GLY A O 1
ATOM 693 N N . LEU A 1 91 ? 8.247 -5.876 2.669 1.00 91.81 91 LEU A N 1
ATOM 694 C CA . LEU A 1 91 ? 8.663 -7.194 2.172 1.00 91.81 91 LEU A CA 1
ATOM 695 C C . LEU A 1 91 ? 10.024 -7.241 1.447 1.00 91.81 91 LEU A C 1
ATOM 697 O O . LEU A 1 91 ? 10.556 -8.331 1.246 1.00 91.81 91 LEU A O 1
ATOM 701 N N . GLN A 1 92 ? 10.596 -6.111 1.025 1.00 86.81 92 GLN A N 1
ATOM 702 C CA . GLN A 1 92 ? 11.914 -6.104 0.367 1.00 86.81 92 GLN A CA 1
ATOM 703 C C . GLN A 1 92 ? 13.052 -6.271 1.391 1.00 86.81 92 GLN A C 1
ATOM 705 O O . GLN A 1 92 ? 12.940 -5.835 2.529 1.00 86.81 92 GLN A O 1
ATOM 710 N N . GLU A 1 93 ? 14.178 -6.870 0.990 1.00 71.25 93 GLU A N 1
ATOM 711 C CA . GLU A 1 93 ? 15.360 -7.020 1.865 1.00 71.25 93 GLU A CA 1
ATOM 712 C C . GLU A 1 93 ? 16.232 -5.755 1.903 1.00 71.25 93 GLU A C 1
ATOM 714 O O . GLU A 1 93 ? 16.802 -5.404 2.935 1.00 71.25 93 GLU A O 1
ATOM 719 N N . THR A 1 94 ? 16.325 -5.043 0.777 1.00 64.75 94 THR A N 1
ATOM 720 C CA . THR A 1 94 ? 17.076 -3.790 0.643 1.00 64.75 94 THR A CA 1
ATOM 721 C C . THR A 1 94 ? 16.158 -2.733 0.063 1.00 64.75 94 THR A C 1
ATOM 723 O O . THR A 1 94 ? 15.913 -2.728 -1.144 1.00 64.75 94 THR A O 1
ATOM 726 N N . SER A 1 95 ? 15.642 -1.824 0.881 1.00 65.81 95 SER A N 1
ATOM 727 C CA . SER A 1 95 ? 14.709 -0.833 0.357 1.00 65.81 95 SER A CA 1
ATOM 728 C C . SER A 1 95 ? 14.981 0.554 0.840 1.00 65.81 95 SER A C 1
ATOM 730 O O . SER A 1 95 ? 15.392 0.818 1.969 1.00 65.81 95 SER A O 1
ATOM 732 N N . ARG A 1 96 ? 14.715 1.445 -0.098 1.00 71.00 96 ARG A N 1
ATOM 733 C CA . ARG A 1 96 ? 14.655 2.867 0.128 1.00 71.00 96 ARG A CA 1
ATOM 734 C C . ARG A 1 96 ? 13.191 3.214 0.372 1.00 71.00 96 ARG A C 1
ATOM 736 O O . ARG A 1 96 ? 12.326 2.622 -0.275 1.00 71.00 96 ARG A O 1
ATOM 743 N N . PRO A 1 97 ? 12.918 4.192 1.239 1.00 74.31 97 PRO A N 1
ATOM 744 C CA . PRO A 1 97 ? 11.599 4.784 1.354 1.00 74.31 97 PRO A CA 1
ATOM 745 C C . PRO A 1 97 ? 10.916 5.022 -0.004 1.00 74.31 97 PRO A C 1
ATOM 747 O O . PRO A 1 97 ? 11.554 5.586 -0.909 1.00 74.31 97 PRO A O 1
ATOM 750 N N . PRO A 1 98 ? 9.648 4.607 -0.176 1.00 76.19 98 PRO A N 1
ATOM 751 C CA . PRO A 1 98 ? 8.889 4.914 -1.378 1.00 76.19 98 PRO A CA 1
ATOM 752 C C . PRO A 1 98 ? 8.697 6.430 -1.499 1.00 76.19 98 PRO A C 1
ATOM 754 O O . PRO A 1 98 ? 8.103 7.074 -0.642 1.00 76.19 98 PRO A O 1
ATOM 757 N N . ARG A 1 99 ? 9.192 7.020 -2.593 1.00 78.56 99 ARG A N 1
ATOM 758 C CA . ARG A 1 99 ? 9.022 8.460 -2.881 1.00 78.56 99 ARG A CA 1
ATOM 759 C C . ARG A 1 99 ? 7.619 8.821 -3.367 1.00 78.56 99 ARG A C 1
ATOM 761 O O . ARG A 1 99 ? 7.321 9.995 -3.531 1.00 78.56 99 ARG A O 1
ATOM 768 N N . SER A 1 100 ? 6.811 7.811 -3.667 1.00 78.12 100 SER A N 1
ATOM 769 C CA . SER A 1 100 ? 5.465 7.936 -4.217 1.00 78.12 100 SER A CA 1
ATOM 770 C C . SER A 1 100 ? 4.400 8.214 -3.150 1.00 78.12 100 SER A C 1
ATOM 772 O O . SER A 1 100 ? 3.258 8.466 -3.516 1.00 78.12 100 SER A O 1
ATOM 774 N N . ILE A 1 101 ? 4.770 8.202 -1.861 1.00 82.62 101 ILE A N 1
ATOM 775 C CA . ILE A 1 101 ? 3.878 8.502 -0.734 1.00 82.62 101 ILE A CA 1
ATOM 776 C C . ILE A 1 101 ? 4.509 9.559 0.195 1.00 82.62 101 ILE A C 1
ATOM 778 O O . ILE A 1 101 ? 5.740 9.587 0.324 1.00 82.62 101 ILE A O 1
ATOM 782 N N . PRO A 1 102 ? 3.699 10.427 0.829 1.00 78.19 102 PRO A N 1
ATOM 783 C CA . PRO A 1 102 ? 4.180 11.542 1.648 1.00 78.19 102 PRO A CA 1
ATOM 784 C C . PRO A 1 102 ? 4.832 11.104 2.971 1.00 78.19 102 PRO A C 1
ATOM 786 O O . PRO A 1 102 ? 5.923 11.574 3.290 1.00 78.19 102 PRO A O 1
ATOM 789 N N . ASN A 1 103 ? 4.222 10.171 3.711 1.00 81.44 103 ASN A N 1
ATOM 790 C CA . ASN A 1 103 ? 4.698 9.717 5.027 1.00 81.44 103 ASN A CA 1
ATOM 791 C C . ASN A 1 103 ? 5.662 8.529 4.894 1.00 81.44 103 ASN A C 1
ATOM 793 O O . ASN A 1 103 ? 5.335 7.389 5.220 1.00 81.44 103 ASN A O 1
ATOM 797 N N . ASN A 1 104 ? 6.852 8.788 4.353 1.00 83.75 104 ASN A N 1
ATOM 798 C CA . ASN A 1 104 ? 7.814 7.743 3.991 1.00 83.75 104 ASN A CA 1
ATOM 799 C C . ASN A 1 104 ? 9.054 7.658 4.896 1.00 83.75 104 ASN A C 1
ATOM 801 O O . ASN A 1 104 ? 10.025 6.990 4.540 1.00 83.75 104 ASN A O 1
ATOM 805 N N . ASP A 1 105 ? 9.068 8.290 6.067 1.00 87.25 105 ASP A N 1
ATOM 806 C CA . ASP A 1 105 ? 10.163 8.055 7.006 1.00 87.25 105 ASP A CA 1
ATOM 807 C C . ASP A 1 105 ? 10.108 6.613 7.575 1.00 87.25 105 ASP A C 1
ATOM 809 O O . ASP A 1 105 ? 9.031 6.018 7.672 1.00 87.25 105 ASP A O 1
ATOM 813 N N . PRO A 1 106 ? 11.253 6.004 7.945 1.00 85.62 106 PRO A N 1
ATOM 814 C CA . PRO A 1 106 ? 11.286 4.600 8.361 1.00 85.62 106 PRO A CA 1
ATOM 815 C C . PRO A 1 106 ? 10.413 4.249 9.574 1.00 85.62 106 PRO A C 1
ATOM 817 O O . PRO A 1 106 ? 9.964 3.105 9.680 1.00 85.62 106 PRO A O 1
ATOM 820 N N . GLU A 1 107 ? 10.189 5.186 10.497 1.00 87.69 107 GLU A N 1
ATOM 821 C CA . GLU A 1 107 ? 9.390 4.952 11.704 1.00 87.69 107 GLU A CA 1
ATOM 822 C C . GLU A 1 107 ? 7.897 4.918 11.362 1.00 87.69 107 GLU A C 1
ATOM 824 O O . GLU A 1 107 ? 7.202 3.958 11.719 1.00 87.69 107 GLU A O 1
ATOM 829 N N . SER A 1 108 ? 7.434 5.891 10.572 1.00 90.69 108 SER A N 1
ATOM 830 C CA . SER A 1 108 ? 6.068 5.917 10.038 1.00 90.69 108 SER A CA 1
ATOM 831 C C . SER A 1 108 ? 5.772 4.685 9.186 1.00 90.69 108 SER A C 1
ATOM 833 O O . SER A 1 108 ? 4.749 4.029 9.387 1.00 90.69 108 SER A O 1
ATOM 835 N N . LEU A 1 109 ? 6.695 4.302 8.296 1.00 91.56 109 LEU A N 1
ATOM 836 C CA . LEU A 1 109 ? 6.550 3.110 7.454 1.00 91.56 109 LEU A CA 1
ATOM 837 C C . LEU A 1 109 ? 6.488 1.816 8.275 1.00 91.56 109 LEU A C 1
ATOM 839 O O . LEU A 1 109 ? 5.687 0.934 7.973 1.00 91.56 109 LEU A O 1
ATOM 843 N N . THR A 1 110 ? 7.303 1.698 9.328 1.00 91.56 110 THR A N 1
ATOM 844 C CA . THR A 1 110 ? 7.287 0.525 10.221 1.00 91.56 110 THR A CA 1
ATOM 845 C C . THR A 1 110 ? 5.960 0.423 10.964 1.00 91.56 110 THR A C 1
ATOM 847 O O . THR A 1 110 ? 5.354 -0.648 10.991 1.00 91.56 110 THR A O 1
ATOM 850 N N . THR A 1 111 ? 5.487 1.540 11.521 1.00 93.94 111 THR A N 1
ATOM 851 C CA . THR A 1 111 ? 4.203 1.614 12.231 1.00 93.94 111 THR A CA 1
ATOM 852 C C . THR A 1 111 ? 3.047 1.240 11.308 1.00 93.94 111 THR A C 1
ATOM 854 O O . THR A 1 111 ? 2.201 0.417 11.657 1.00 93.94 111 THR A O 1
ATOM 857 N N . ALA A 1 112 ? 3.042 1.792 10.096 1.00 94.75 112 ALA A N 1
ATOM 858 C CA . ALA A 1 112 ? 2.024 1.522 9.095 1.00 94.75 112 ALA A CA 1
ATOM 859 C C . ALA A 1 112 ? 2.047 0.065 8.612 1.00 94.75 112 ALA A C 1
ATOM 861 O O . ALA A 1 112 ? 0.995 -0.561 8.511 1.00 94.75 112 ALA A O 1
ATOM 862 N N . PHE A 1 113 ? 3.231 -0.508 8.369 1.00 95.19 113 PHE A N 1
ATOM 863 C CA . PHE A 1 113 ? 3.357 -1.918 7.999 1.00 95.19 113 PHE A CA 1
ATOM 864 C C . PHE A 1 113 ? 2.812 -2.825 9.103 1.00 95.19 113 PHE A C 1
ATOM 866 O O . PHE A 1 113 ? 1.994 -3.697 8.822 1.00 95.19 113 PHE A O 1
ATOM 873 N N . HIS A 1 114 ? 3.186 -2.566 10.359 1.00 95.50 114 HIS A N 1
ATOM 874 C CA . HIS A 1 114 ? 2.684 -3.326 11.500 1.00 95.50 114 HIS A CA 1
ATOM 875 C C . HIS A 1 114 ? 1.162 -3.225 11.633 1.00 95.50 114 HIS A C 1
ATOM 877 O O . HIS A 1 114 ? 0.504 -4.226 11.900 1.00 95.50 114 HIS A O 1
ATOM 883 N N . GLN A 1 115 ? 0.576 -2.054 11.382 1.00 96.62 115 GLN A N 1
ATOM 884 C CA . GLN A 1 115 ? -0.879 -1.891 11.372 1.00 96.62 115 GLN A CA 1
ATOM 885 C C . GLN A 1 115 ? -1.563 -2.741 10.283 1.00 96.62 115 GLN A C 1
ATOM 887 O O . GLN A 1 115 ? -2.669 -3.238 10.495 1.00 96.62 115 GLN A O 1
ATOM 892 N N . LEU A 1 116 ? -0.921 -2.915 9.122 1.00 97.31 116 LEU A N 1
ATOM 893 C CA . LEU A 1 116 ? -1.456 -3.669 7.978 1.00 97.31 116 LEU A CA 1
ATOM 894 C C . LEU A 1 116 ? -1.275 -5.192 8.099 1.00 97.31 116 LEU A C 1
ATOM 896 O O . LEU A 1 116 ? -2.009 -5.943 7.450 1.00 97.31 116 LEU A O 1
ATOM 900 N N . THR A 1 117 ? -0.288 -5.658 8.868 1.00 96.56 117 THR A N 1
ATOM 901 C CA . THR A 1 117 ? 0.120 -7.078 8.887 1.00 96.56 117 THR A CA 1
ATOM 902 C C . THR A 1 117 ? 0.131 -7.717 10.274 1.00 96.56 117 THR A C 1
ATOM 904 O O . THR A 1 117 ? 0.119 -8.942 10.376 1.00 96.56 117 THR A O 1
ATOM 907 N N . GLY A 1 118 ? 0.184 -6.917 11.341 1.00 95.56 118 GLY A N 1
ATOM 908 C CA . GLY A 1 118 ? 0.451 -7.374 12.707 1.00 95.56 118 GLY A CA 1
ATOM 909 C C . GLY A 1 118 ? 1.902 -7.809 12.951 1.00 95.56 118 GLY A C 1
ATOM 910 O O . GLY A 1 118 ? 2.193 -8.404 13.989 1.00 95.56 118 GLY A O 1
ATOM 911 N N . THR A 1 119 ? 2.818 -7.567 12.008 1.00 93.25 119 THR A N 1
ATOM 912 C CA . THR A 1 119 ? 4.227 -7.975 12.103 1.00 93.25 119 THR A CA 1
ATOM 913 C C . THR A 1 119 ? 5.169 -6.841 11.719 1.00 93.25 119 THR A C 1
ATOM 915 O O . THR A 1 119 ? 4.772 -5.839 11.133 1.00 93.25 119 THR A O 1
ATOM 918 N N . ASN A 1 120 ? 6.449 -6.980 12.064 1.00 91.00 120 ASN A N 1
ATOM 919 C CA . ASN A 1 120 ? 7.460 -6.019 11.636 1.00 91.00 120 ASN A CA 1
ATOM 920 C C . ASN A 1 120 ? 7.918 -6.306 10.193 1.00 91.00 120 ASN A C 1
ATOM 922 O O . ASN A 1 120 ? 7.901 -7.467 9.774 1.00 91.00 120 ASN A O 1
ATOM 926 N N . PRO A 1 121 ? 8.369 -5.279 9.450 1.00 90.56 121 PRO A N 1
ATOM 927 C CA . PRO A 1 121 ? 9.010 -5.444 8.145 1.00 90.56 121 PRO A CA 1
ATOM 928 C C . PRO A 1 121 ? 10.167 -6.457 8.155 1.00 90.56 121 PRO A C 1
ATOM 930 O O . PRO A 1 121 ? 10.850 -6.615 9.167 1.00 90.56 121 PRO A O 1
ATOM 933 N N . ILE A 1 122 ? 10.441 -7.079 7.004 1.00 85.31 122 ILE A N 1
ATOM 934 C CA . ILE A 1 122 ? 11.491 -8.102 6.827 1.00 85.31 122 ILE A CA 1
ATOM 935 C C . ILE A 1 122 ? 12.912 -7.509 6.938 1.00 85.31 122 ILE A C 1
ATOM 937 O O . ILE A 1 122 ? 13.872 -8.244 7.180 1.00 85.31 122 ILE A O 1
ATOM 941 N N . TYR A 1 123 ? 13.077 -6.184 6.826 1.00 72.81 123 TYR A N 1
ATOM 942 C CA . TYR A 1 123 ? 14.381 -5.534 6.995 1.00 72.81 123 TYR A CA 1
ATOM 943 C C . TYR A 1 123 ? 15.057 -5.913 8.311 1.00 72.81 123 TYR A C 1
ATOM 945 O O . TYR A 1 123 ? 14.482 -5.791 9.394 1.00 72.81 123 TYR A O 1
ATOM 953 N N . ARG A 1 124 ? 16.351 -6.241 8.241 1.00 56.28 124 ARG A N 1
ATOM 954 C CA . ARG A 1 124 ? 17.197 -6.274 9.437 1.00 56.28 124 ARG A CA 1
ATOM 955 C C . ARG A 1 124 ? 17.381 -4.844 9.943 1.00 56.28 124 ARG A C 1
ATOM 957 O O . ARG A 1 124 ? 18.159 -4.071 9.385 1.00 56.28 124 ARG A O 1
ATOM 964 N N . HIS A 1 125 ? 16.674 -4.515 11.020 1.00 48.09 125 HIS A N 1
ATOM 965 C CA . HIS A 1 125 ? 16.696 -3.229 11.729 1.00 48.09 125 HIS A CA 1
ATOM 966 C C . HIS A 1 125 ? 18.120 -2.687 12.013 1.00 48.09 125 HIS A C 1
ATOM 968 O O . HIS A 1 125 ? 18.330 -1.479 12.104 1.00 48.09 125 HIS A O 1
ATOM 974 N N . GLU A 1 126 ? 19.123 -3.568 12.069 1.00 48.00 126 GLU A N 1
ATOM 975 C CA . GLU A 1 126 ? 20.533 -3.250 12.321 1.00 48.00 126 GLU A CA 1
ATOM 976 C C . GLU A 1 126 ? 21.179 -2.311 11.281 1.00 48.00 126 GLU A C 1
ATOM 978 O O . GLU A 1 126 ? 22.082 -1.554 11.632 1.00 48.00 126 GLU A O 1
ATOM 983 N N . GLN A 1 127 ? 20.727 -2.293 10.020 1.00 50.72 127 GLN A N 1
ATOM 984 C CA . GLN A 1 127 ? 21.419 -1.531 8.963 1.00 50.72 127 GLN A CA 1
ATOM 985 C C . GLN A 1 127 ? 21.010 -0.054 8.849 1.00 50.72 127 GLN A C 1
ATOM 987 O O . GLN A 1 127 ? 21.830 0.763 8.436 1.00 50.72 127 GLN A O 1
ATOM 992 N N . LEU A 1 128 ? 19.788 0.327 9.238 1.00 51.19 128 LEU A N 1
ATOM 993 C CA . LEU A 1 128 ? 19.316 1.719 9.120 1.00 51.19 128 LEU A CA 1
ATOM 994 C C . LEU A 1 128 ? 19.717 2.580 10.330 1.00 51.19 128 LEU A C 1
ATOM 996 O O . LEU A 1 128 ? 20.080 3.748 10.168 1.00 51.19 128 LEU A O 1
ATOM 1000 N N . MET A 1 129 ? 19.747 1.992 11.531 1.00 51.66 129 MET A N 1
ATOM 1001 C CA . MET A 1 129 ? 20.209 2.677 12.748 1.00 51.66 129 MET A CA 1
ATOM 1002 C C . MET A 1 129 ? 21.729 2.913 12.746 1.00 51.66 129 MET A C 1
ATOM 1004 O O . MET A 1 129 ? 22.196 3.912 13.291 1.00 51.66 129 MET A O 1
ATOM 1008 N N . ALA A 1 130 ? 22.502 2.055 12.069 1.00 48.28 130 ALA A N 1
ATOM 1009 C CA . ALA A 1 130 ? 23.955 2.189 11.942 1.00 48.28 130 ALA A CA 1
ATOM 1010 C C . ALA A 1 130 ? 24.405 3.355 11.036 1.00 48.28 130 ALA A C 1
ATOM 1012 O O . ALA A 1 130 ? 25.575 3.731 11.058 1.00 48.28 130 ALA A O 1
ATOM 1013 N N . THR A 1 131 ? 23.498 3.951 10.251 1.00 45.16 131 THR A N 1
ATOM 1014 C CA . THR A 1 131 ? 23.824 5.049 9.321 1.00 45.16 131 THR A CA 1
ATOM 1015 C C . THR A 1 131 ? 23.477 6.448 9.819 1.00 45.16 131 THR A C 1
ATOM 1017 O O . THR A 1 131 ? 23.638 7.404 9.063 1.00 45.16 131 THR A O 1
ATOM 1020 N N . ARG A 1 132 ? 23.063 6.630 11.082 1.00 44.12 132 ARG A N 1
ATOM 1021 C CA . ARG A 1 132 ? 23.097 7.972 11.686 1.00 44.12 132 ARG A CA 1
ATOM 1022 C C . ARG A 1 132 ? 24.570 8.371 11.852 1.00 44.12 132 ARG A C 1
ATOM 1024 O O . ARG A 1 132 ? 25.249 7.755 12.672 1.00 44.12 132 ARG A O 1
ATOM 1031 N N . PRO A 1 133 ? 25.090 9.392 11.143 1.00 43.06 133 PRO A N 1
ATOM 1032 C CA . PRO A 1 133 ? 26.385 9.929 11.508 1.00 43.06 133 PRO A CA 1
ATOM 1033 C C . PRO A 1 133 ? 26.228 10.541 12.898 1.00 43.06 133 PRO A C 1
ATOM 1035 O O . PRO A 1 133 ? 25.520 11.534 13.078 1.00 43.06 133 PRO A O 1
ATOM 1038 N N . THR A 1 134 ? 26.873 9.949 13.899 1.00 47.47 134 THR A N 1
ATOM 1039 C CA . THR A 1 134 ? 27.149 10.648 15.151 1.00 47.47 134 THR A CA 1
ATOM 1040 C C . THR A 1 134 ? 28.000 11.852 14.784 1.00 47.47 134 THR A C 1
ATOM 1042 O O . THR A 1 134 ? 29.172 11.697 14.450 1.00 47.47 134 THR A O 1
ATOM 1045 N N . ASN A 1 135 ? 27.397 13.037 14.759 1.00 44.88 135 ASN A N 1
ATOM 1046 C CA . ASN A 1 135 ? 28.097 14.276 14.461 1.00 44.88 135 ASN A CA 1
ATOM 1047 C C . ASN A 1 135 ? 29.198 14.479 15.526 1.00 44.88 135 ASN A C 1
ATOM 1049 O O . ASN A 1 135 ? 28.866 14.723 16.689 1.00 44.88 135 ASN A O 1
ATOM 1053 N N . PRO A 1 136 ? 30.499 14.377 15.190 1.00 48.72 136 PRO A N 1
ATOM 1054 C CA . PRO A 1 136 ? 31.566 14.425 16.189 1.00 48.72 136 PRO A CA 1
ATOM 1055 C C . PRO A 1 136 ? 31.819 15.847 16.724 1.00 48.72 136 PRO A C 1
ATOM 1057 O O . PRO A 1 136 ? 32.663 16.044 17.597 1.00 48.72 136 PRO A O 1
ATOM 1060 N N . HIS A 1 137 ? 31.080 16.854 16.244 1.00 47.88 137 HIS A N 1
ATOM 1061 C CA . HIS A 1 137 ? 31.305 18.257 16.593 1.00 47.88 137 HIS A CA 1
ATOM 1062 C C . HIS A 1 137 ? 30.544 18.785 17.820 1.00 47.88 137 HIS A C 1
ATOM 1064 O O . HIS A 1 137 ? 30.755 19.938 18.186 1.00 47.88 137 HIS A O 1
ATOM 1070 N N . GLN A 1 138 ? 29.736 17.979 18.520 1.00 49.59 138 GLN A N 1
ATOM 1071 C CA . GLN A 1 138 ? 29.048 18.439 19.744 1.00 49.59 138 GLN A CA 1
ATOM 1072 C C . GLN A 1 138 ? 29.790 18.165 21.068 1.00 49.59 138 GLN A C 1
ATOM 1074 O O . GLN A 1 138 ? 29.283 18.532 22.122 1.00 49.59 138 GLN A O 1
ATOM 1079 N N . GLN A 1 139 ? 31.011 17.614 21.052 1.00 46.97 139 GLN A N 1
ATOM 1080 C CA . GLN A 1 139 ? 31.783 17.330 22.280 1.00 46.97 139 GLN A CA 1
ATOM 1081 C C . GLN A 1 139 ? 32.998 18.244 22.516 1.00 46.97 139 GLN A C 1
ATOM 1083 O O . GLN A 1 139 ? 34.012 17.812 23.061 1.00 46.97 139 GLN A O 1
ATOM 1088 N N . ARG A 1 140 ? 32.938 19.528 22.141 1.00 47.44 140 ARG A N 1
ATOM 1089 C CA . ARG A 1 140 ? 33.965 20.497 22.574 1.00 47.44 140 ARG A CA 1
ATOM 1090 C C . ARG A 1 140 ? 33.356 21.793 23.096 1.00 47.44 140 ARG A C 1
ATOM 1092 O O . ARG A 1 140 ? 33.292 22.791 22.388 1.00 47.44 140 ARG A O 1
ATOM 1099 N N . ARG A 1 141 ? 33.002 21.785 24.380 1.00 43.12 141 ARG A N 1
ATOM 1100 C CA . ARG A 1 141 ? 33.158 22.949 25.262 1.00 43.12 141 ARG A CA 1
ATOM 1101 C C . ARG A 1 141 ? 33.756 22.474 26.595 1.00 43.12 141 ARG A C 1
ATOM 1103 O O . ARG A 1 141 ? 33.104 21.679 27.265 1.00 43.12 141 ARG A O 1
ATOM 1110 N N . PRO A 1 142 ? 34.995 22.874 26.935 1.00 54.03 142 PRO A N 1
ATOM 1111 C CA . PRO A 1 142 ? 35.569 22.681 28.265 1.00 54.03 142 PRO A CA 1
ATOM 1112 C C . PRO A 1 142 ? 35.120 23.834 29.207 1.00 54.03 142 PRO A C 1
ATOM 1114 O O . PRO A 1 142 ? 34.439 24.744 28.727 1.00 54.03 142 PRO A O 1
ATOM 1117 N N . PRO A 1 143 ? 35.421 23.736 30.518 1.00 59.19 143 PRO A N 1
ATOM 1118 C CA . PRO A 1 143 ? 34.522 24.050 31.636 1.00 59.19 143 PRO A CA 1
ATOM 1119 C C . PRO A 1 143 ? 34.262 25.536 31.894 1.00 59.19 143 PRO A C 1
ATOM 1121 O O . PRO A 1 143 ? 35.147 26.365 31.587 1.00 59.19 143 PRO A O 1
#

Sequence (143 aa):
HSDSDGCGGYKGLYSSGENTPRLDLCTSGRTPIAERLILHELGHAWVHHNLTDSQRQAFVTLQDLPAWTGATLDWGDRGSEQAAEILAWGLQETSRPPRSIPNNDPESLTTAFHQLTGTNPIYRHEQLMATRPTNPHQQRRPP

Radius of gyration: 18.19 Å; chains: 1; bounding box: 52×40×55 Å